Protein AF-A0A1V4U1C5-F1 (afdb_monomer_lite)

pLDDT: mean 86.79, std 6.74, range [53.28, 95.62]

Radius of gyration: 15.04 Å; chains: 1; bounding box: 38×26×40 Å

Sequence (89 aa):
MGRFQIFFSTGGRVALPILYVAAGAVLFRRAIPGHWRLLHLLMYLALFFAVVHGNLIGTDFSFPVIMVVFNGLALAAAGVFLFRRYKNR

Structure (mmCIF, N/CA/C/O backbone):
data_AF-A0A1V4U1C5-F1
#
_entry.id   AF-A0A1V4U1C5-F1
#
loop_
_atom_site.group_PDB
_atom_site.id
_atom_site.type_symbol
_atom_site.label_atom_id
_atom_site.label_alt_id
_atom_site.label_comp_id
_atom_site.label_asym_id
_atom_site.label_entity_id
_atom_site.label_seq_id
_atom_site.pdbx_PDB_ins_code
_atom_site.Cartn_x
_atom_site.Cartn_y
_atom_site.Cartn_z
_atom_site.occupancy
_atom_site.B_iso_or_equiv
_atom_site.auth_seq_id
_atom_site.auth_comp_id
_atom_site.auth_asym_id
_atom_site.auth_atom_id
_atom_site.pdbx_PDB_model_num
ATOM 1 N N . MET A 1 1 ? 17.557 9.930 -13.591 1.00 61.25 1 MET A N 1
ATOM 2 C CA . MET A 1 1 ? 16.397 9.388 -12.842 1.00 61.25 1 MET A CA 1
ATOM 3 C C . MET A 1 1 ? 15.730 10.517 -12.073 1.00 61.25 1 MET A C 1
ATOM 5 O O . MET A 1 1 ? 16.435 11.310 -11.460 1.00 61.25 1 MET A O 1
ATOM 9 N N . GLY A 1 2 ? 14.401 10.633 -12.135 1.00 84.75 2 GLY A N 1
ATOM 10 C CA . GLY A 1 2 ? 13.666 11.671 -11.400 1.00 84.75 2 GLY A CA 1
ATOM 11 C C . GLY A 1 2 ? 13.595 11.373 -9.897 1.00 84.75 2 GLY A C 1
ATOM 12 O O . GLY A 1 2 ? 13.555 10.209 -9.501 1.00 84.75 2 GLY A O 1
ATOM 13 N N . ARG A 1 3 ? 13.528 12.413 -9.049 1.00 85.19 3 ARG A N 1
ATOM 14 C CA . ARG A 1 3 ? 13.452 12.275 -7.574 1.00 85.19 3 ARG A CA 1
ATOM 15 C C . ARG A 1 3 ? 12.300 11.360 -7.128 1.00 85.19 3 ARG A C 1
ATOM 17 O O . ARG A 1 3 ? 12.465 10.561 -6.212 1.00 85.19 3 ARG A O 1
ATOM 24 N N . PHE A 1 4 ? 11.169 11.423 -7.830 1.00 83.81 4 PHE A N 1
ATOM 25 C CA . PHE A 1 4 ? 10.007 10.564 -7.589 1.00 83.81 4 PHE A CA 1
ATOM 26 C C . PHE A 1 4 ? 10.279 9.085 -7.872 1.00 83.81 4 PHE A C 1
ATOM 28 O O . PHE A 1 4 ? 9.872 8.230 -7.095 1.00 83.81 4 PHE A O 1
ATOM 35 N N . GLN A 1 5 ? 11.005 8.773 -8.944 1.00 83.75 5 GLN A N 1
ATOM 36 C CA . GLN A 1 5 ? 11.311 7.393 -9.313 1.00 83.75 5 GLN A CA 1
ATOM 37 C C . GLN A 1 5 ? 12.173 6.715 -8.244 1.00 83.75 5 GLN A C 1
ATOM 39 O O . GLN A 1 5 ? 11.907 5.576 -7.880 1.00 83.75 5 GLN A O 1
ATOM 44 N N . ILE A 1 6 ? 13.150 7.435 -7.682 1.00 85.38 6 ILE A N 1
ATOM 45 C CA . ILE A 1 6 ? 13.993 6.931 -6.587 1.00 85.38 6 ILE A CA 1
ATOM 46 C C . ILE A 1 6 ? 13.143 6.662 -5.341 1.00 85.38 6 ILE A C 1
ATOM 48 O O . ILE A 1 6 ? 13.223 5.581 -4.754 1.00 85.38 6 ILE A O 1
ATOM 52 N N . PHE A 1 7 ? 12.277 7.604 -4.968 1.00 85.62 7 PHE A N 1
ATOM 53 C CA . PHE A 1 7 ? 11.376 7.434 -3.830 1.00 85.62 7 PHE A CA 1
ATOM 54 C C . PHE A 1 7 ? 10.473 6.200 -3.986 1.00 85.62 7 PHE A C 1
ATOM 56 O O . PHE A 1 7 ? 10.461 5.323 -3.127 1.00 85.62 7 PHE A O 1
ATOM 63 N N . PHE A 1 8 ? 9.778 6.075 -5.116 1.00 86.44 8 PHE A N 1
ATOM 64 C CA . PHE A 1 8 ? 8.895 4.937 -5.366 1.00 86.44 8 PHE A CA 1
ATOM 65 C C . PHE A 1 8 ? 9.657 3.614 -5.537 1.00 86.44 8 PHE A C 1
ATOM 67 O O . PHE A 1 8 ? 9.197 2.584 -5.047 1.00 86.44 8 PHE A O 1
ATOM 74 N N . SER A 1 9 ? 10.859 3.634 -6.124 1.00 85.50 9 SER A N 1
ATOM 75 C CA . SER A 1 9 ? 11.728 2.450 -6.196 1.00 85.50 9 SER A CA 1
ATOM 76 C C . SER A 1 9 ? 12.172 1.980 -4.811 1.00 85.50 9 SER A C 1
ATOM 78 O O . SER A 1 9 ? 12.296 0.787 -4.581 1.00 85.50 9 SER A O 1
ATOM 80 N N . THR A 1 10 ? 12.329 2.880 -3.839 1.00 88.06 10 THR A N 1
ATOM 81 C CA . THR A 1 10 ? 12.637 2.520 -2.442 1.00 88.06 10 THR A CA 1
ATOM 82 C C . THR A 1 10 ? 11.387 2.301 -1.588 1.00 88.06 10 THR A C 1
ATOM 84 O O . THR A 1 10 ? 11.494 1.996 -0.398 1.00 88.06 10 THR A O 1
ATOM 87 N N . GLY A 1 11 ? 10.202 2.362 -2.203 1.00 84.06 11 GLY A N 1
ATOM 88 C CA . GLY A 1 11 ? 8.906 2.245 -1.543 1.00 84.06 11 GLY A CA 1
ATOM 89 C C . GLY A 1 11 ? 8.728 0.952 -0.749 1.00 84.06 11 GLY A C 1
ATOM 90 O O . GLY A 1 11 ? 8.090 0.979 0.298 1.00 84.06 11 GLY A O 1
ATOM 91 N N . GLY A 1 12 ? 9.369 -0.152 -1.153 1.00 81.31 12 GLY A N 1
ATOM 92 C CA . GLY A 1 12 ? 9.352 -1.408 -0.394 1.00 81.31 12 GLY A CA 1
ATOM 93 C C . GLY A 1 12 ? 9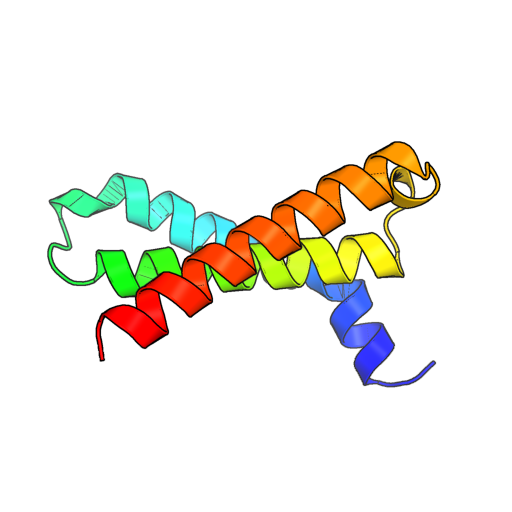.883 -1.260 1.038 1.00 81.31 12 GLY A C 1
ATOM 94 O O . GLY A 1 12 ? 9.305 -1.808 1.975 1.00 81.31 12 GLY A O 1
ATOM 95 N N . ARG A 1 13 ? 10.919 -0.434 1.249 1.00 86.81 13 ARG A N 1
ATOM 96 C CA . ARG A 1 13 ? 11.465 -0.166 2.593 1.00 86.81 13 ARG A CA 1
ATOM 97 C C . ARG A 1 13 ? 10.495 0.626 3.464 1.00 86.81 13 ARG A C 1
ATOM 99 O O . ARG A 1 13 ? 10.466 0.418 4.668 1.00 86.81 13 ARG A O 1
ATOM 106 N N .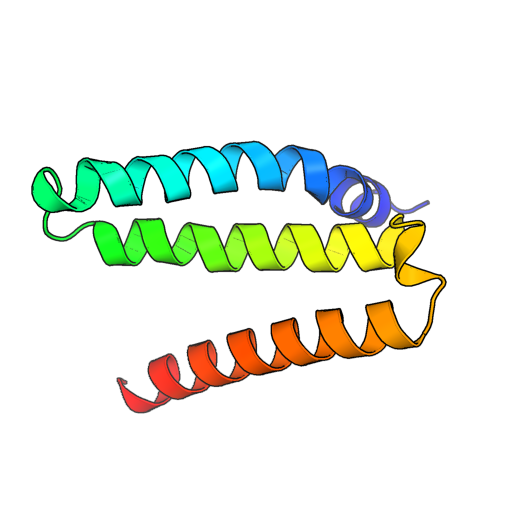 VAL A 1 14 ? 9.707 1.513 2.859 1.00 87.06 14 VAL A N 1
ATOM 107 C CA . VAL A 1 14 ? 8.671 2.297 3.551 1.00 87.06 14 VAL A CA 1
ATOM 108 C C . VAL A 1 14 ? 7.430 1.439 3.822 1.00 87.06 14 VAL A C 1
ATOM 110 O O . VAL A 1 14 ? 6.805 1.571 4.872 1.00 87.06 14 VAL A O 1
ATOM 113 N N . ALA A 1 15 ? 7.098 0.517 2.914 1.00 87.69 15 ALA A N 1
ATOM 114 C CA . ALA A 1 15 ? 5.955 -0.382 3.043 1.00 87.69 15 ALA A CA 1
ATOM 115 C C . ALA A 1 15 ? 6.091 -1.342 4.232 1.00 87.69 15 ALA A C 1
ATOM 117 O O . ALA A 1 15 ? 5.106 -1.594 4.920 1.00 87.69 15 ALA A O 1
ATOM 118 N N . LEU A 1 16 ? 7.297 -1.858 4.493 1.00 87.75 16 LEU A N 1
ATOM 119 C CA . LEU A 1 16 ? 7.536 -2.853 5.543 1.00 87.75 16 LEU A CA 1
ATOM 120 C C . LEU A 1 16 ? 7.148 -2.359 6.953 1.00 87.75 16 LEU A C 1
ATOM 122 O O . LEU A 1 16 ? 6.334 -3.027 7.590 1.00 87.75 16 LEU A O 1
ATOM 126 N N . PRO A 1 17 ? 7.625 -1.199 7.454 1.00 90.31 17 PRO A N 1
ATOM 127 C CA . PRO A 1 17 ? 7.177 -0.655 8.737 1.00 90.31 17 PRO A CA 1
ATOM 128 C C . PRO A 1 17 ? 5.663 -0.445 8.811 1.00 90.31 17 PRO A C 1
ATOM 130 O O . PRO A 1 17 ? 5.046 -0.797 9.814 1.00 90.31 17 PRO A O 1
ATOM 133 N N . ILE A 1 18 ? 5.050 0.084 7.745 1.00 88.62 18 ILE A N 1
ATOM 134 C CA . ILE A 1 18 ? 3.594 0.290 7.679 1.00 88.62 18 ILE A CA 1
ATOM 135 C C . ILE A 1 18 ? 2.873 -1.053 7.816 1.00 88.62 18 ILE A C 1
ATOM 137 O O . ILE A 1 18 ? 1.887 -1.160 8.547 1.00 88.62 18 ILE A O 1
ATOM 141 N N . LEU A 1 19 ? 3.392 -2.085 7.148 1.00 89.44 19 LEU A N 1
ATOM 142 C CA . LEU A 1 19 ? 2.837 -3.425 7.191 1.00 89.44 19 LEU A CA 1
ATOM 143 C C . LEU A 1 19 ? 2.942 -4.028 8.592 1.00 89.44 19 LEU A C 1
ATOM 145 O O . LEU A 1 19 ? 1.944 -4.537 9.096 1.00 89.44 19 LEU A O 1
ATOM 149 N N . TYR A 1 20 ? 4.093 -3.902 9.257 1.00 89.00 20 TYR A N 1
ATOM 150 C CA . TYR A 1 20 ? 4.270 -4.366 10.636 1.00 89.00 20 TYR A CA 1
ATOM 151 C C . TYR A 1 20 ? 3.343 -3.654 11.623 1.00 89.00 20 TYR A C 1
ATOM 153 O O . TYR A 1 20 ? 2.717 -4.314 12.451 1.00 89.00 20 TYR A O 1
ATOM 161 N N . VAL A 1 21 ? 3.201 -2.330 11.519 1.00 88.00 21 VAL A N 1
ATOM 162 C CA . VAL A 1 21 ? 2.299 -1.553 12.385 1.00 88.00 21 VAL A CA 1
ATOM 163 C C . VAL A 1 21 ? 0.848 -1.984 12.182 1.00 88.00 21 VAL A C 1
ATOM 165 O O . VAL A 1 21 ? 0.128 -2.237 13.148 1.00 88.00 21 VAL A O 1
ATOM 168 N N . ALA A 1 22 ? 0.416 -2.114 10.930 1.00 85.88 22 ALA A N 1
ATOM 169 C CA . ALA A 1 22 ? -0.944 -2.522 10.612 1.00 85.88 22 ALA A CA 1
ATOM 170 C C . ALA A 1 22 ? -1.227 -3.990 10.983 1.00 85.88 22 ALA A C 1
ATOM 172 O O . ALA A 1 22 ? -2.313 -4.296 11.473 1.00 85.88 22 ALA A O 1
ATOM 173 N N . ALA A 1 23 ? -0.257 -4.893 10.822 1.00 86.12 23 ALA A N 1
ATOM 174 C CA . ALA A 1 23 ? -0.372 -6.282 11.263 1.00 86.12 23 ALA A CA 1
ATOM 175 C C . ALA A 1 23 ? -0.425 -6.385 12.796 1.00 86.12 23 ALA A C 1
ATOM 177 O O . ALA A 1 23 ? -1.297 -7.061 13.343 1.00 86.12 23 ALA A O 1
ATOM 178 N N . GLY A 1 24 ? 0.441 -5.656 13.506 1.00 86.56 24 GLY A N 1
ATOM 179 C CA . GLY A 1 24 ? 0.411 -5.565 14.967 1.00 86.56 24 GLY A CA 1
ATOM 180 C C . GLY A 1 24 ? -0.925 -5.021 15.476 1.00 86.56 24 GLY A C 1
ATOM 181 O O . GLY A 1 24 ? -1.525 -5.580 16.392 1.00 86.56 24 GLY A O 1
ATOM 182 N N . ALA A 1 25 ? -1.471 -4.001 14.815 1.00 82.94 25 ALA A N 1
ATOM 183 C CA . ALA A 1 25 ? -2.793 -3.464 15.118 1.00 82.94 25 ALA A CA 1
ATOM 184 C C . ALA A 1 25 ? -3.925 -4.503 15.020 1.00 82.94 25 ALA A C 1
ATOM 186 O O . ALA A 1 25 ? -4.893 -4.430 15.779 1.00 82.94 25 ALA A O 1
ATOM 187 N N . VAL A 1 26 ? -3.815 -5.493 14.127 1.00 81.88 26 VAL A N 1
ATOM 188 C CA . VAL A 1 26 ? -4.788 -6.595 14.037 1.00 81.88 26 VAL A CA 1
ATOM 189 C C . VAL A 1 26 ? -4.727 -7.499 15.268 1.00 81.88 26 VAL A C 1
ATOM 191 O O . VAL A 1 26 ? -5.779 -7.974 15.709 1.00 81.88 26 VAL A O 1
ATOM 194 N N . LEU A 1 27 ? -3.541 -7.713 15.844 1.00 83.44 27 LEU A N 1
ATOM 195 C CA . LEU A 1 27 ? -3.370 -8.485 17.081 1.00 83.44 27 LEU A CA 1
ATOM 196 C C . LEU A 1 27 ? -4.005 -7.757 18.274 1.00 83.44 27 LEU A C 1
ATOM 198 O O . LEU A 1 27 ? -4.734 -8.365 19.056 1.00 83.44 27 LEU A O 1
ATOM 202 N N . PHE A 1 28 ? -3.835 -6.435 18.351 1.00 82.69 28 PHE A N 1
ATOM 203 C CA . PHE A 1 28 ? -4.398 -5.595 19.417 1.00 82.69 28 PHE A CA 1
ATOM 204 C C . PHE A 1 28 ? -5.810 -5.064 19.125 1.00 82.69 28 PHE A C 1
ATOM 206 O O . PHE A 1 28 ? -6.326 -4.225 19.864 1.00 82.69 28 PHE A O 1
ATOM 213 N N . ARG A 1 29 ? -6.494 -5.573 18.090 1.00 78.88 29 ARG A N 1
ATOM 214 C CA . ARG A 1 29 ? -7.807 -5.054 17.656 1.00 78.88 29 ARG A CA 1
ATOM 215 C C . ARG A 1 29 ? -8.880 -5.054 18.747 1.00 78.88 29 ARG A C 1
ATOM 217 O O . ARG A 1 29 ? -9.794 -4.239 18.699 1.00 78.88 29 ARG A O 1
ATOM 224 N N . ARG A 1 30 ? -8.783 -5.974 19.714 1.00 80.81 30 ARG A N 1
ATOM 225 C CA . ARG A 1 30 ? -9.706 -6.062 20.859 1.00 80.81 30 ARG A CA 1
ATOM 226 C C . ARG A 1 30 ? -9.461 -4.963 21.899 1.00 80.81 30 ARG A C 1
ATOM 228 O O . ARG A 1 30 ? -10.402 -4.578 22.576 1.00 80.81 30 ARG A O 1
ATOM 235 N N . ALA A 1 31 ? -8.231 -4.457 21.999 1.00 82.00 31 ALA A N 1
ATOM 236 C CA . ALA A 1 31 ? -7.840 -3.414 22.946 1.00 82.00 31 ALA A CA 1
ATOM 237 C C . ALA A 1 31 ? -8.114 -1.994 22.425 1.00 82.00 31 ALA A C 1
ATOM 239 O O . ALA A 1 31 ? -8.211 -1.065 23.218 1.00 82.00 31 ALA A O 1
ATOM 240 N N . ILE A 1 32 ? -8.261 -1.818 21.104 1.00 78.69 32 ILE A N 1
ATOM 241 C CA . ILE A 1 32 ? -8.498 -0.507 20.477 1.00 78.69 32 ILE A CA 1
ATOM 242 C C . ILE A 1 32 ? -9.773 -0.535 19.609 1.00 78.69 32 ILE A C 1
ATOM 244 O O . ILE A 1 32 ? -9.714 -0.345 18.383 1.00 78.69 32 ILE A O 1
ATOM 248 N N . PRO A 1 33 ? -10.954 -0.789 20.207 1.00 70.88 33 PRO A N 1
ATOM 249 C CA . PRO A 1 33 ? -12.210 -0.735 19.473 1.00 70.88 33 PRO A CA 1
ATOM 250 C C . PRO A 1 33 ? -12.421 0.691 18.937 1.00 70.88 33 PRO A C 1
ATOM 252 O O . PRO A 1 33 ? -12.342 1.669 19.669 1.00 70.88 33 PRO A O 1
ATOM 255 N N . GLY A 1 34 ? -12.625 0.819 17.625 1.00 76.62 34 GLY A N 1
ATOM 256 C CA . GLY A 1 34 ? -12.859 2.101 16.940 1.00 76.62 34 GLY A CA 1
ATOM 257 C C . GLY A 1 34 ? -11.759 2.523 15.959 1.00 76.62 34 GLY A C 1
ATOM 258 O O . GLY A 1 34 ? -12.075 2.989 14.867 1.00 76.62 34 GLY A O 1
ATOM 259 N N . HIS A 1 35 ? -10.483 2.263 16.260 1.00 81.81 35 HIS A N 1
ATOM 260 C CA . HIS A 1 35 ? -9.367 2.671 15.386 1.00 81.81 35 HIS A CA 1
ATOM 261 C C . HIS A 1 35 ? -9.005 1.629 14.321 1.00 81.81 35 HIS A C 1
ATOM 263 O O . HIS A 1 35 ? -8.234 1.914 13.405 1.00 81.81 35 HIS A O 1
ATOM 269 N N . TRP A 1 36 ? -9.599 0.434 14.384 1.00 80.44 36 TRP A N 1
ATOM 270 C CA . TRP A 1 36 ? -9.317 -0.657 13.447 1.00 80.44 36 TRP A CA 1
ATOM 271 C C . TRP A 1 36 ? -9.516 -0.254 11.979 1.00 80.44 36 TRP A C 1
ATOM 273 O O . TRP A 1 36 ? -8.773 -0.717 11.122 1.00 80.44 36 TRP A O 1
ATOM 283 N N . ARG A 1 37 ? -10.475 0.637 11.674 1.00 82.94 37 ARG A N 1
ATOM 284 C CA . ARG A 1 37 ? -10.712 1.128 10.304 1.00 82.94 37 ARG A CA 1
ATOM 285 C C . ARG A 1 37 ? -9.541 1.958 9.782 1.00 82.94 37 ARG A C 1
ATOM 287 O O . ARG A 1 37 ? -9.168 1.811 8.624 1.00 82.94 37 ARG A O 1
ATOM 294 N N . LEU A 1 38 ? -8.961 2.806 10.634 1.00 83.88 38 LEU A N 1
ATOM 295 C CA . LEU A 1 38 ? -7.796 3.626 10.294 1.00 83.88 38 LEU A CA 1
ATOM 296 C C . LEU A 1 38 ? -6.548 2.757 10.134 1.00 83.88 38 LEU A C 1
ATOM 298 O O . LEU A 1 38 ? -5.793 2.923 9.183 1.00 83.88 38 LEU A O 1
ATOM 302 N N . LEU A 1 39 ? -6.371 1.774 11.013 1.00 85.62 39 LEU A N 1
ATOM 303 C CA . LEU A 1 39 ? -5.241 0.848 10.942 1.00 85.62 39 LEU A CA 1
ATOM 304 C C . LEU A 1 39 ? -5.357 -0.085 9.730 1.00 85.62 39 LEU A C 1
ATOM 306 O O . LEU A 1 39 ? -4.366 -0.371 9.069 1.00 85.62 39 LEU A O 1
ATOM 310 N N . HIS A 1 40 ? -6.573 -0.483 9.356 1.00 85.75 40 HIS A N 1
ATOM 311 C CA . HIS A 1 40 ? -6.807 -1.202 8.108 1.00 85.75 40 HIS A CA 1
ATOM 312 C C . HIS A 1 40 ? -6.546 -0.321 6.873 1.00 85.75 40 HIS A C 1
ATOM 314 O O . HIS A 1 40 ? -6.110 -0.834 5.847 1.00 85.75 40 HIS A O 1
ATOM 320 N N . LEU A 1 41 ? -6.729 1.005 6.960 1.00 88.81 41 LEU A N 1
ATOM 321 C CA . LEU A 1 41 ? -6.377 1.924 5.871 1.00 88.81 41 LEU A CA 1
ATOM 322 C C . LEU A 1 41 ? -4.875 1.881 5.545 1.00 88.81 41 LEU A C 1
ATOM 324 O O . LEU A 1 41 ? -4.502 1.915 4.372 1.00 88.81 41 LEU A O 1
ATOM 328 N N . LEU A 1 42 ? -4.023 1.727 6.566 1.00 89.94 42 LEU A N 1
ATOM 329 C CA . LEU A 1 42 ? -2.577 1.556 6.387 1.00 89.94 42 LEU A CA 1
ATOM 330 C C . LEU A 1 42 ? -2.239 0.333 5.522 1.00 89.94 42 LEU A C 1
ATOM 332 O O . LEU A 1 42 ? -1.221 0.344 4.836 1.00 89.94 42 LEU A O 1
ATOM 336 N N . MET A 1 43 ? -3.101 -0.690 5.479 1.00 90.38 43 MET A N 1
ATOM 337 C CA . MET A 1 43 ? -2.897 -1.849 4.604 1.00 90.38 43 MET A CA 1
ATOM 338 C C . MET A 1 43 ? -3.069 -1.523 3.131 1.00 90.38 43 MET A C 1
ATOM 340 O O . MET A 1 43 ? -2.287 -2.011 2.320 1.00 90.38 43 MET A O 1
ATOM 344 N N . TYR A 1 44 ? -4.018 -0.656 2.777 1.00 90.25 44 TYR A N 1
ATOM 345 C CA . TYR A 1 44 ? -4.129 -0.179 1.397 1.00 90.25 44 TYR A CA 1
ATOM 346 C C . TYR A 1 44 ? -2.903 0.649 1.002 1.00 90.25 44 TYR A C 1
ATOM 348 O O . TYR A 1 44 ? -2.431 0.539 -0.127 1.00 90.25 44 TYR A O 1
ATOM 356 N N . LEU A 1 45 ? -2.343 1.424 1.939 1.00 90.75 45 LEU A N 1
ATOM 357 C CA . LEU A 1 45 ? -1.117 2.186 1.701 1.00 90.75 45 LEU A CA 1
ATOM 358 C C . LEU A 1 45 ? 0.107 1.270 1.531 1.00 90.75 45 LEU A C 1
ATOM 360 O O . LEU A 1 45 ? 0.895 1.466 0.609 1.00 90.75 45 LEU A O 1
ATOM 364 N N . ALA A 1 46 ? 0.246 0.245 2.375 1.00 91.19 46 ALA A N 1
ATOM 365 C CA . ALA A 1 46 ? 1.302 -0.757 2.242 1.00 91.19 46 ALA A CA 1
ATOM 366 C C . ALA A 1 46 ? 1.186 -1.529 0.917 1.00 91.19 46 ALA A C 1
ATOM 368 O O . ALA A 1 46 ? 2.185 -1.689 0.219 1.00 91.19 46 ALA A O 1
ATOM 369 N N . LEU A 1 47 ? -0.031 -1.943 0.540 1.00 91.19 47 LEU A N 1
ATOM 370 C CA . LEU A 1 47 ? -0.304 -2.606 -0.736 1.00 91.19 47 LEU A CA 1
ATOM 371 C C . LEU A 1 47 ? 0.082 -1.712 -1.920 1.00 91.19 47 LEU A C 1
ATOM 373 O O . LEU A 1 47 ? 0.748 -2.175 -2.842 1.00 91.19 47 LEU A O 1
ATOM 377 N N . PHE A 1 48 ? -0.280 -0.427 -1.876 1.00 91.62 48 PHE A N 1
ATOM 378 C CA . PHE A 1 48 ? 0.093 0.542 -2.905 1.00 91.62 48 PHE A CA 1
ATOM 379 C C . PHE A 1 48 ? 1.614 0.635 -3.073 1.00 91.62 48 PHE A C 1
ATOM 381 O O . PHE A 1 48 ? 2.120 0.477 -4.185 1.00 91.62 48 PHE A O 1
ATOM 388 N N . PHE A 1 49 ? 2.356 0.828 -1.978 1.00 90.50 49 PHE A N 1
ATOM 389 C CA . PHE A 1 49 ? 3.815 0.901 -2.049 1.00 90.50 49 PHE A CA 1
ATOM 390 C C . PHE A 1 49 ? 4.445 -0.403 -2.537 1.00 90.50 49 PHE A C 1
ATOM 392 O O . PHE A 1 49 ? 5.386 -0.344 -3.325 1.00 90.50 49 PHE A O 1
ATOM 399 N N . ALA A 1 50 ? 3.927 -1.560 -2.118 1.00 89.31 50 ALA A N 1
ATOM 400 C CA . ALA A 1 50 ? 4.421 -2.861 -2.557 1.00 89.31 50 ALA A CA 1
ATOM 401 C C . ALA A 1 50 ? 4.251 -3.058 -4.072 1.00 89.31 50 ALA A C 1
ATOM 403 O O . ALA A 1 50 ? 5.199 -3.449 -4.749 1.00 89.31 50 ALA A O 1
ATOM 404 N N . VAL A 1 51 ? 3.076 -2.728 -4.617 1.00 91.81 51 VAL A N 1
ATOM 405 C CA . VAL A 1 51 ? 2.783 -2.855 -6.055 1.00 91.81 51 VAL A CA 1
ATOM 406 C C . VAL A 1 51 ? 3.628 -1.883 -6.875 1.00 91.81 51 VAL A C 1
ATOM 408 O O . VAL A 1 51 ? 4.225 -2.279 -7.874 1.00 91.81 51 VAL A O 1
ATOM 411 N N . VAL A 1 52 ? 3.726 -0.619 -6.455 1.00 92.00 52 VAL A N 1
ATOM 412 C CA . VAL A 1 52 ? 4.529 0.387 -7.169 1.00 92.00 52 VAL A CA 1
ATOM 413 C C . VAL A 1 52 ? 6.013 0.016 -7.156 1.00 92.00 52 VAL A C 1
ATOM 415 O O . VAL A 1 52 ? 6.663 0.048 -8.197 1.00 92.00 52 VAL A O 1
ATOM 418 N N . HIS A 1 53 ? 6.548 -0.381 -6.001 1.00 90.00 53 HIS A N 1
ATOM 419 C CA . HIS A 1 53 ? 7.932 -0.836 -5.880 1.00 90.00 53 HIS A CA 1
ATOM 420 C C . HIS A 1 53 ? 8.205 -2.077 -6.742 1.00 90.00 53 HIS A C 1
ATOM 422 O O . HIS A 1 53 ? 9.200 -2.102 -7.467 1.00 90.00 53 HIS A O 1
ATOM 428 N N . GLY A 1 54 ? 7.302 -3.065 -6.715 1.00 89.12 54 GLY A N 1
ATOM 429 C CA . GLY A 1 54 ? 7.407 -4.287 -7.514 1.00 89.12 54 GLY A CA 1
ATOM 430 C C . GLY A 1 54 ? 7.450 -4.012 -9.017 1.00 89.12 54 GLY A C 1
ATOM 431 O O . GLY A 1 54 ? 8.318 -4.537 -9.703 1.00 89.12 54 GLY A O 1
ATOM 432 N N . ASN A 1 55 ? 6.601 -3.112 -9.524 1.00 90.12 55 ASN A N 1
ATOM 433 C CA . ASN A 1 55 ? 6.620 -2.734 -10.942 1.00 90.12 55 ASN A CA 1
ATOM 434 C C . ASN A 1 55 ? 7.865 -1.922 -11.349 1.00 90.12 55 ASN A C 1
ATOM 436 O O . ASN A 1 55 ? 8.2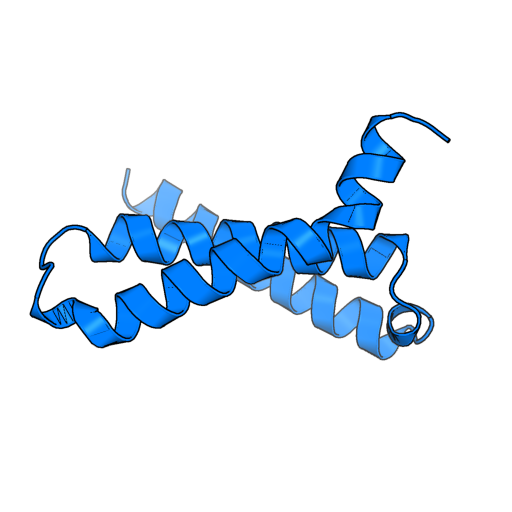17 -1.907 -12.524 1.00 90.12 55 ASN A O 1
ATOM 440 N N . LEU A 1 56 ? 8.517 -1.220 -10.415 1.00 88.38 56 LEU A N 1
ATOM 441 C CA . LEU A 1 56 ? 9.684 -0.390 -10.728 1.00 88.38 56 LEU A CA 1
ATOM 442 C C . LEU A 1 56 ? 11.003 -1.162 -10.691 1.00 88.38 56 LEU A C 1
ATOM 444 O O . LEU A 1 56 ? 11.855 -0.924 -11.543 1.00 88.38 56 LEU A O 1
ATOM 448 N N . ILE A 1 57 ? 11.204 -2.012 -9.680 1.00 88.62 57 ILE A N 1
ATOM 449 C CA . ILE A 1 57 ? 12.491 -2.693 -9.452 1.00 88.62 57 ILE A CA 1
ATOM 450 C C . ILE A 1 57 ? 12.362 -4.173 -9.068 1.00 88.62 57 ILE A C 1
ATOM 452 O O . ILE A 1 57 ? 13.367 -4.810 -8.762 1.00 88.62 57 ILE A O 1
ATOM 456 N N . GLY A 1 58 ? 11.149 -4.729 -9.061 1.00 84.62 58 GLY A N 1
ATOM 457 C CA . GLY A 1 58 ? 10.917 -6.131 -8.732 1.00 84.62 58 GLY A CA 1
ATOM 458 C C . GLY A 1 58 ? 11.356 -7.048 -9.869 1.00 84.62 58 GLY A C 1
ATOM 459 O O . G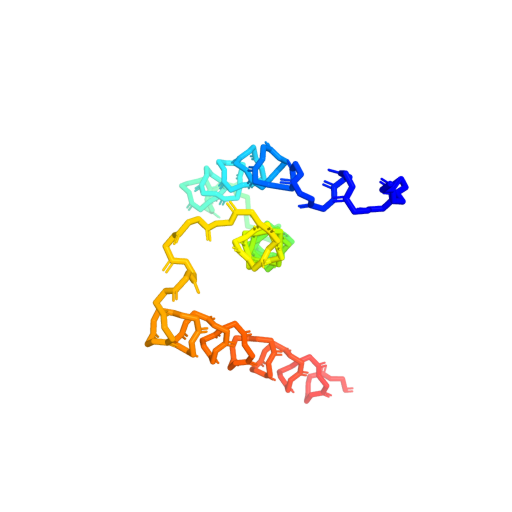LY A 1 58 ? 10.761 -7.051 -10.943 1.00 84.62 58 GLY A O 1
ATOM 460 N N . THR A 1 59 ? 12.365 -7.880 -9.622 1.00 87.75 59 THR A N 1
ATOM 461 C CA . THR A 1 59 ? 12.854 -8.860 -10.603 1.00 87.75 59 THR A CA 1
ATOM 462 C C . THR A 1 59 ? 11.796 -9.902 -10.954 1.00 87.75 59 THR A C 1
ATOM 464 O O . THR A 1 59 ? 11.707 -10.314 -12.108 1.00 87.75 59 THR A O 1
ATOM 467 N N . ASP A 1 60 ? 10.937 -10.262 -9.998 1.00 85.38 60 ASP A N 1
ATOM 468 C CA . ASP A 1 60 ? 9.856 -11.238 -10.190 1.00 85.38 60 ASP A CA 1
ATOM 469 C C . ASP A 1 60 ? 8.774 -10.739 -11.162 1.00 85.38 60 ASP A C 1
ATOM 471 O O . ASP A 1 60 ? 8.126 -11.531 -11.844 1.00 85.38 60 ASP A O 1
ATOM 475 N N . PHE A 1 61 ? 8.609 -9.418 -11.296 1.00 85.44 61 PHE A N 1
ATOM 476 C CA . PHE A 1 61 ? 7.650 -8.806 -12.224 1.00 85.44 61 PHE A CA 1
ATOM 477 C C . PHE A 1 61 ? 8.132 -8.857 -13.681 1.00 85.44 61 PHE A C 1
ATOM 479 O O . PHE A 1 61 ? 7.368 -8.529 -14.586 1.00 85.44 61 PHE A O 1
ATOM 486 N N . SER A 1 62 ? 9.358 -9.336 -13.928 1.00 88.00 62 SER A N 1
ATOM 487 C CA . SER A 1 62 ? 9.838 -9.648 -15.281 1.00 88.00 62 SER A CA 1
ATOM 488 C C . SER A 1 62 ? 9.030 -10.778 -15.927 1.00 88.00 62 SER A C 1
ATOM 490 O O . SER A 1 62 ? 8.965 -10.865 -17.152 1.00 88.00 62 SER A O 1
ATOM 492 N N . PHE A 1 63 ? 8.393 -11.640 -15.123 1.00 92.31 63 PHE A N 1
ATOM 493 C CA . PHE A 1 63 ? 7.477 -12.658 -15.621 1.00 92.31 63 PHE A CA 1
ATOM 494 C C . PHE A 1 63 ? 6.085 -12.050 -15.861 1.00 92.31 63 PHE A C 1
ATOM 496 O O . PHE A 1 63 ? 5.433 -11.623 -14.899 1.00 92.31 63 PHE A O 1
ATOM 503 N N . PRO A 1 64 ? 5.559 -12.078 -17.103 1.00 89.56 64 PRO A N 1
ATOM 504 C CA . PRO A 1 64 ? 4.285 -11.437 -17.441 1.00 89.56 64 PRO A CA 1
ATOM 505 C C . PRO A 1 64 ? 3.112 -11.936 -16.595 1.00 89.56 64 PRO A C 1
ATOM 507 O O . PRO A 1 64 ? 2.232 -11.166 -16.223 1.00 89.56 64 PRO A O 1
ATOM 510 N N . VAL A 1 65 ? 3.116 -13.226 -16.244 1.00 93.81 65 VAL A N 1
ATOM 511 C CA . VAL A 1 65 ? 2.071 -13.842 -15.416 1.00 93.81 65 VAL A CA 1
ATOM 512 C C . VAL A 1 65 ? 2.037 -13.221 -14.020 1.00 93.81 65 VAL A C 1
ATOM 514 O O . VAL A 1 65 ? 0.967 -12.846 -13.545 1.00 93.81 65 VAL A O 1
ATOM 517 N N . ILE A 1 66 ? 3.198 -13.061 -13.377 1.00 91.06 66 ILE A N 1
ATOM 518 C CA . ILE A 1 66 ? 3.300 -12.462 -12.039 1.00 91.06 66 ILE A CA 1
ATOM 519 C C . ILE A 1 66 ? 2.829 -11.011 -12.096 1.00 91.06 66 ILE A C 1
ATOM 521 O O . ILE A 1 66 ? 1.994 -10.603 -11.287 1.00 91.06 66 ILE A O 1
ATOM 525 N N . MET A 1 67 ? 3.288 -10.259 -13.099 1.00 92.00 67 MET A N 1
ATOM 526 C CA . MET A 1 67 ? 2.885 -8.871 -13.303 1.00 92.00 67 MET A CA 1
ATOM 527 C C . MET A 1 67 ? 1.362 -8.732 -13.454 1.00 92.00 67 MET A C 1
ATOM 529 O O . MET A 1 67 ? 0.760 -7.899 -12.774 1.00 92.00 67 MET A O 1
ATOM 533 N N . VAL A 1 68 ? 0.729 -9.540 -14.309 1.00 94.56 68 VAL A N 1
ATOM 534 C CA . VAL A 1 68 ? -0.722 -9.482 -14.552 1.00 94.56 68 VAL A CA 1
ATOM 535 C C . VAL A 1 68 ? -1.507 -9.861 -13.301 1.00 94.56 68 VAL A C 1
ATOM 537 O O . VAL A 1 68 ? -2.448 -9.157 -12.940 1.00 94.56 68 VAL A O 1
ATOM 540 N N . VAL A 1 69 ? -1.113 -10.931 -12.608 1.00 94.50 69 VAL A N 1
ATOM 541 C CA . VAL A 1 69 ? -1.811 -11.391 -11.401 1.00 94.50 69 VAL A CA 1
ATOM 542 C C . VAL A 1 69 ? -1.718 -10.348 -10.288 1.00 94.50 69 VAL A C 1
ATOM 544 O O . VAL A 1 69 ? -2.746 -9.952 -9.738 1.00 94.50 69 VAL A O 1
ATOM 547 N N . PHE A 1 70 ? -0.519 -9.852 -9.974 1.00 91.56 70 PHE A N 1
ATOM 548 C CA . PHE A 1 70 ? -0.341 -8.888 -8.885 1.00 91.56 70 PHE A CA 1
ATOM 549 C C . PHE A 1 70 ? -1.020 -7.548 -9.172 1.00 91.56 70 PHE A C 1
ATOM 551 O O . PHE A 1 70 ? -1.715 -7.020 -8.302 1.00 91.56 70 PHE A O 1
ATOM 558 N N . ASN A 1 71 ? -0.873 -7.009 -10.386 1.00 93.62 71 ASN A N 1
ATOM 559 C CA . ASN A 1 71 ? -1.545 -5.762 -10.750 1.00 93.62 71 ASN A CA 1
ATOM 560 C C . ASN A 1 71 ? -3.067 -5.947 -10.847 1.00 93.62 71 ASN A C 1
ATOM 562 O O . ASN A 1 71 ? -3.812 -5.078 -10.399 1.00 93.62 71 ASN A O 1
ATOM 566 N N . GLY A 1 72 ? -3.543 -7.089 -11.349 1.00 95.62 72 GLY A N 1
ATOM 567 C CA . GLY A 1 72 ? -4.968 -7.422 -11.389 1.00 95.62 72 GLY A CA 1
ATOM 568 C C . GLY A 1 72 ? -5.590 -7.489 -9.993 1.00 95.62 72 GLY A C 1
ATOM 569 O O . GLY A 1 72 ? -6.626 -6.870 -9.746 1.00 95.62 72 GLY A O 1
ATOM 570 N N . LEU A 1 73 ? -4.927 -8.162 -9.048 1.00 93.94 73 LEU A N 1
ATOM 571 C CA . LEU A 1 73 ? -5.357 -8.212 -7.647 1.00 93.94 73 LEU A CA 1
ATOM 572 C C . LEU A 1 73 ? -5.336 -6.826 -6.991 1.00 93.94 73 LEU A C 1
ATOM 574 O O . LEU A 1 73 ? -6.270 -6.476 -6.269 1.00 93.94 73 LEU A O 1
ATOM 578 N N . ALA A 1 74 ? -4.310 -6.017 -7.266 1.00 93.94 74 ALA A N 1
ATOM 579 C CA . ALA A 1 74 ? -4.220 -4.649 -6.762 1.00 93.94 74 ALA A CA 1
ATOM 580 C C . ALA A 1 74 ? -5.368 -3.767 -7.280 1.00 93.94 74 ALA A C 1
ATOM 582 O O . ALA A 1 74 ? -5.999 -3.053 -6.499 1.00 93.94 74 ALA A O 1
ATOM 583 N N . LEU A 1 75 ? -5.682 -3.858 -8.576 1.00 95.00 75 LEU A N 1
ATOM 584 C CA . LEU A 1 75 ? -6.804 -3.150 -9.193 1.00 95.00 75 LEU A CA 1
ATOM 585 C C . LEU A 1 75 ? -8.147 -3.614 -8.629 1.00 95.00 75 LEU A C 1
ATOM 587 O O . LEU A 1 75 ? -8.992 -2.777 -8.322 1.00 95.00 75 LEU A O 1
ATOM 591 N N . ALA A 1 76 ? -8.340 -4.919 -8.431 1.00 95.12 76 ALA A N 1
ATOM 592 C CA . ALA A 1 76 ? -9.550 -5.451 -7.812 1.00 95.12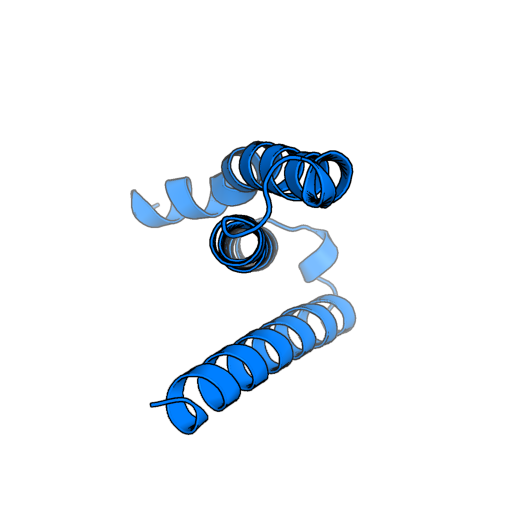 76 ALA A CA 1
ATOM 593 C C . ALA A 1 76 ? -9.722 -4.934 -6.373 1.00 95.12 76 ALA A C 1
ATOM 595 O O . ALA A 1 76 ? -10.797 -4.452 -6.012 1.00 95.12 76 ALA A O 1
ATOM 596 N N . ALA A 1 77 ? -8.657 -4.960 -5.564 1.00 92.38 77 ALA A N 1
ATOM 597 C CA . ALA A 1 77 ? -8.675 -4.442 -4.197 1.00 92.38 77 ALA A CA 1
ATOM 598 C C . ALA A 1 77 ? -8.986 -2.936 -4.155 1.00 92.38 77 ALA A C 1
ATOM 600 O O . ALA A 1 77 ? -9.832 -2.501 -3.369 1.00 92.38 77 ALA A O 1
ATOM 601 N N . ALA A 1 78 ? -8.356 -2.147 -5.031 1.00 91.44 78 ALA A N 1
ATOM 602 C CA . ALA A 1 78 ? -8.628 -0.718 -5.168 1.00 91.44 78 ALA A CA 1
ATOM 603 C C . ALA A 1 78 ? -10.069 -0.452 -5.635 1.00 91.44 78 ALA A C 1
ATOM 605 O O . ALA A 1 78 ? -10.753 0.400 -5.069 1.00 91.44 78 ALA A O 1
ATOM 606 N N . GLY A 1 79 ? -10.561 -1.216 -6.612 1.00 93.44 79 GLY A N 1
ATOM 607 C CA . GLY A 1 79 ? -11.924 -1.119 -7.129 1.00 93.44 79 GLY A CA 1
ATOM 608 C C . GLY A 1 79 ? -12.972 -1.400 -6.055 1.00 93.44 79 GLY A C 1
ATOM 609 O O . GLY A 1 79 ? -13.889 -0.603 -5.865 1.00 93.44 79 GLY A O 1
ATOM 610 N N . VAL A 1 80 ? -12.804 -2.477 -5.282 1.00 91.94 80 VAL A N 1
ATOM 611 C CA . VAL A 1 80 ? -13.689 -2.801 -4.150 1.00 91.94 80 VAL A CA 1
ATOM 612 C C . VAL A 1 80 ? -13.629 -1.715 -3.075 1.00 91.94 80 VAL A C 1
ATOM 614 O O . VAL A 1 80 ? -14.673 -1.314 -2.552 1.00 91.94 80 VAL A O 1
ATOM 617 N N . PHE A 1 81 ? -12.436 -1.211 -2.747 1.00 89.12 81 PHE A N 1
ATOM 618 C CA . PHE A 1 81 ? -12.268 -0.128 -1.779 1.00 89.12 81 PHE A CA 1
ATOM 619 C C . PHE A 1 81 ? -13.025 1.136 -2.203 1.00 89.12 81 PHE A C 1
ATOM 621 O O . PHE A 1 81 ? -13.815 1.672 -1.420 1.00 89.12 81 PHE A O 1
ATOM 628 N N . LEU A 1 82 ? -12.836 1.580 -3.449 1.00 90.25 82 LEU A N 1
ATOM 629 C CA . LEU A 1 82 ? -13.507 2.754 -4.001 1.00 90.25 82 LEU A CA 1
ATOM 630 C C . LEU A 1 82 ? -15.019 2.544 -4.072 1.00 90.25 82 LEU A C 1
ATOM 632 O O . LEU A 1 82 ? -15.768 3.382 -3.575 1.00 90.25 82 LEU A O 1
ATOM 636 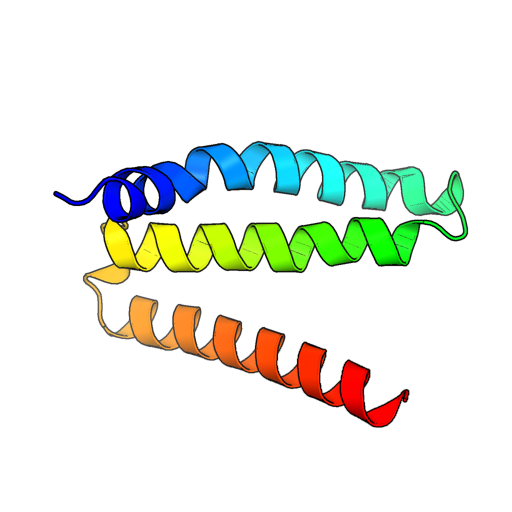N N . PHE A 1 83 ? -15.480 1.407 -4.595 1.00 92.44 83 PHE A N 1
ATOM 637 C CA . PHE A 1 83 ? -16.906 1.094 -4.697 1.00 92.44 83 PHE A CA 1
ATOM 638 C C . PHE A 1 83 ? -17.606 1.159 -3.337 1.00 92.44 83 PHE A C 1
ATOM 640 O O . PHE A 1 83 ? -18.635 1.819 -3.189 1.00 92.44 83 PHE A O 1
ATOM 647 N N . ARG A 1 84 ? -17.022 0.535 -2.307 1.00 86.62 84 ARG A N 1
ATOM 648 C CA . ARG A 1 84 ? -17.576 0.580 -0.945 1.00 86.62 84 ARG A CA 1
ATOM 649 C C . ARG A 1 84 ? -17.526 1.987 -0.354 1.00 86.62 84 ARG A C 1
ATOM 651 O O . ARG A 1 84 ? -18.409 2.339 0.421 1.00 86.62 84 ARG A O 1
ATOM 658 N N . ARG A 1 85 ? -16.519 2.795 -0.703 1.00 84.25 85 ARG A N 1
ATOM 659 C CA . ARG A 1 85 ? -16.380 4.173 -0.215 1.00 84.25 85 ARG A CA 1
ATOM 660 C C . ARG A 1 85 ? -17.384 5.132 -0.845 1.00 84.25 85 ARG A C 1
ATOM 662 O O . ARG A 1 85 ? -17.867 6.004 -0.131 1.00 84.25 85 ARG A O 1
ATOM 669 N N . TYR A 1 86 ? -17.680 4.971 -2.132 1.00 88.94 86 TYR A N 1
ATOM 670 C CA . TYR A 1 86 ? -18.678 5.774 -2.834 1.00 88.94 86 TYR A CA 1
ATOM 671 C C . TYR A 1 86 ? -20.106 5.353 -2.487 1.00 88.94 86 TYR A C 1
ATOM 673 O O . TYR A 1 86 ? -20.938 6.220 -2.280 1.00 88.94 86 TYR A O 1
ATOM 681 N N . LYS A 1 87 ? -20.385 4.049 -2.344 1.00 84.19 87 LYS A N 1
ATOM 682 C CA . LYS A 1 87 ? -21.723 3.551 -1.975 1.00 84.19 87 LYS A CA 1
ATOM 683 C C . LYS A 1 87 ? -22.150 3.913 -0.543 1.00 84.19 87 LYS A C 1
ATOM 685 O O . LYS A 1 87 ? -23.340 3.998 -0.274 1.00 84.19 87 LYS A O 1
ATOM 690 N N . ASN A 1 88 ? -21.198 4.072 0.378 1.00 66.81 88 ASN A N 1
ATOM 691 C CA . ASN A 1 88 ? -21.465 4.461 1.772 1.00 66.81 88 ASN A CA 1
ATOM 692 C C . ASN A 1 88 ? -21.438 5.987 2.007 1.00 66.81 88 ASN A C 1
ATOM 694 O O . ASN A 1 88 ? -21.411 6.409 3.166 1.00 66.81 88 ASN A O 1
ATOM 698 N N . ARG A 1 89 ? -21.377 6.801 0.950 1.00 53.28 89 ARG A N 1
ATOM 699 C CA . ARG A 1 89 ? -21.658 8.240 1.016 1.00 53.28 89 ARG A CA 1
ATOM 700 C C . ARG A 1 89 ? -23.057 8.506 0.495 1.00 53.28 89 ARG A C 1
ATOM 702 O O . ARG A 1 89 ? -23.665 9.447 1.039 1.00 53.28 89 ARG A O 1
#

Foldseek 3Di:
DDPVLVCLLCLLVVLVVLVVQLVVCVVCCVVDPPCNVVSVVSVLVSLVSVLSNCVRDNPVVVDVVVVCVSVVVNVVVVVVVVVVVVVVD

Secondary structure (DSSP, 8-state):
--HHHHHHHTHHHHHHHHHHHHHHHHHTTTTSTTTHHHHHHHHHHHHHHHHHHHHHH-GGGGSHHHHHHHHHHHHHHHHHHHHHHHHT-